Protein AF-A0A2V8P4W1-F1 (afdb_monomer)

Radius of gyration: 21.57 Å; Cα contacts (8 Å, |Δi|>4): 179; chains: 1; bounding box: 52×41×64 Å

Nearest PDB structures (foldseek):
  6v05-assembly1_E  TM=5.739E-01  e=2.600E-01  Escherichia coli K-12
  8qpw-assembly1_E  TM=5.443E-01  e=2.038E-01  Escherichia coli
  6gxs-assembly2_C  TM=5.103E-01  e=1.191E+00  Chromobacterium violaceum ATCC 12472

Solvent-accessible surface area (backbone atoms only — not comparable to full-atom values): 6631 Å² total; per-residue (Å²): 142,73,69,68,68,61,55,62,63,54,57,67,56,58,61,56,61,56,58,61,65,69,68,59,75,75,65,44,74,55,48,45,60,69,73,54,62,70,72,63,57,59,81,40,26,52,65,60,46,26,62,64,32,12,66,62,80,42,73,76,47,84,92,36,46,32,35,32,31,69,29,79,84,63,23,33,40,42,38,34,19,73,75,50,59,43,54,73,46,40,30,41,28,41,72,87,67,53,74,42,74,73,56,84,60,80,80,79,80,74,83,123

Sequence (112 aa):
MKRILLMLTFCLAIECLSTEQALAQQIPPTARTIEAFRRIEPQMSMKQVIDICGVPDEDTGSGIHIYVYKLSDRSLVRIGTPDKKRLIYVVHVLPNGEARSIIKIPERKDKR

Mean predicted aligned error: 10.4 Å

Structure (mmCIF, N/CA/C/O backbone):
data_AF-A0A2V8P4W1-F1
#
_entry.id   AF-A0A2V8P4W1-F1
#
loop_
_atom_site.group_PDB
_atom_site.id
_atom_site.type_symbol
_atom_site.label_atom_id
_atom_site.label_alt_id
_atom_site.label_comp_id
_atom_site.label_asym_id
_atom_site.label_entity_id
_atom_site.label_seq_id
_atom_site.pdbx_PDB_ins_code
_atom_site.Cartn_x
_atom_site.Cartn_y
_atom_site.Cartn_z
_atom_site.occupancy
_atom_site.B_iso_or_equiv
_atom_site.auth_seq_id
_atom_site.auth_comp_id
_atom_site.auth_asym_id
_atom_site.auth_atom_id
_atom_site.pdbx_PDB_model_num
ATOM 1 N N . MET A 1 1 ? -38.536 -15.594 48.610 1.00 52.06 1 MET A N 1
ATOM 2 C CA . MET A 1 1 ? -38.627 -14.721 47.414 1.00 52.06 1 MET A CA 1
ATOM 3 C C . MET A 1 1 ? -37.300 -13.998 47.128 1.00 52.06 1 MET A C 1
ATOM 5 O O . MET A 1 1 ? -37.275 -12.788 46.990 1.00 52.06 1 MET A O 1
ATOM 9 N N . LYS A 1 2 ? -36.171 -14.724 47.072 1.00 49.50 2 LYS A N 1
ATOM 10 C CA . LYS A 1 2 ? -34.817 -14.139 46.902 1.00 49.50 2 LYS A CA 1
ATOM 11 C C . LYS A 1 2 ? -34.011 -14.784 45.762 1.00 49.50 2 LYS A C 1
ATOM 13 O O . LYS A 1 2 ? -32.913 -14.348 45.462 1.00 49.50 2 LYS A O 1
ATOM 18 N N . ARG A 1 3 ? -34.578 -15.819 45.123 1.00 48.78 3 ARG A N 1
ATOM 19 C CA . ARG A 1 3 ? -33.967 -16.572 44.013 1.00 48.78 3 ARG A CA 1
ATOM 20 C C . ARG A 1 3 ? -34.361 -16.035 42.631 1.00 48.78 3 ARG A C 1
ATOM 22 O O . ARG A 1 3 ? -33.592 -16.165 41.695 1.00 48.78 3 ARG A O 1
ATOM 29 N N . ILE A 1 4 ? -35.521 -15.384 42.526 1.00 52.12 4 ILE A N 1
ATOM 30 C CA . ILE A 1 4 ? -36.035 -14.830 41.260 1.00 52.12 4 ILE A CA 1
ATOM 31 C C . ILE A 1 4 ? -35.306 -13.525 40.892 1.00 52.12 4 ILE A C 1
ATOM 33 O O . ILE A 1 4 ? -35.031 -13.282 39.724 1.00 52.12 4 ILE A O 1
ATOM 37 N N . LEU A 1 5 ? -34.894 -12.736 41.892 1.00 45.75 5 LEU A N 1
ATOM 38 C CA . LEU A 1 5 ? -34.191 -11.466 41.677 1.00 45.75 5 LEU A CA 1
ATOM 39 C C . LEU A 1 5 ? -32.752 -11.646 41.151 1.00 45.75 5 LEU A C 1
ATOM 41 O O . LEU A 1 5 ? -32.221 -10.736 40.533 1.00 45.75 5 LEU A O 1
ATOM 45 N N . LEU A 1 6 ? -32.138 -12.819 41.357 1.00 47.53 6 LEU A N 1
ATOM 46 C CA . LEU A 1 6 ? -30.745 -13.090 40.968 1.00 47.53 6 LEU A CA 1
ATOM 47 C C . LEU A 1 6 ? -30.604 -13.594 39.518 1.00 47.53 6 LEU A C 1
ATOM 49 O O . LEU A 1 6 ? -29.533 -13.488 38.932 1.00 47.53 6 LEU A O 1
ATOM 53 N N . MET A 1 7 ? -31.688 -14.119 38.933 1.00 51.44 7 MET A N 1
ATOM 54 C CA . MET A 1 7 ? -31.720 -14.578 37.536 1.00 51.44 7 MET A CA 1
ATOM 55 C C . MET A 1 7 ? -31.982 -13.424 36.557 1.00 51.44 7 MET A C 1
ATOM 57 O O . MET A 1 7 ? -31.388 -13.380 35.485 1.00 51.44 7 MET A O 1
ATOM 61 N N . LEU A 1 8 ? -32.800 -12.439 36.949 1.00 47.50 8 LEU A N 1
ATOM 62 C CA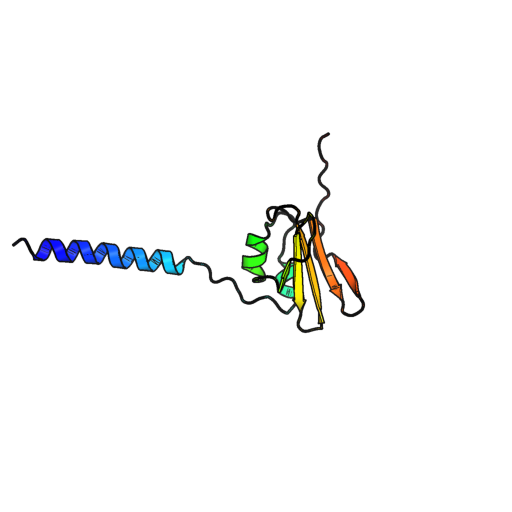 . LEU A 1 8 ? -33.119 -11.263 36.125 1.00 47.50 8 LEU A CA 1
ATOM 63 C C . LEU A 1 8 ? -31.927 -10.313 35.929 1.00 47.50 8 LEU A C 1
ATOM 65 O O . LEU A 1 8 ? -31.808 -9.685 34.881 1.00 47.50 8 LEU A O 1
ATOM 69 N N . THR A 1 9 ? -31.007 -10.243 36.893 1.00 50.75 9 THR A N 1
ATOM 70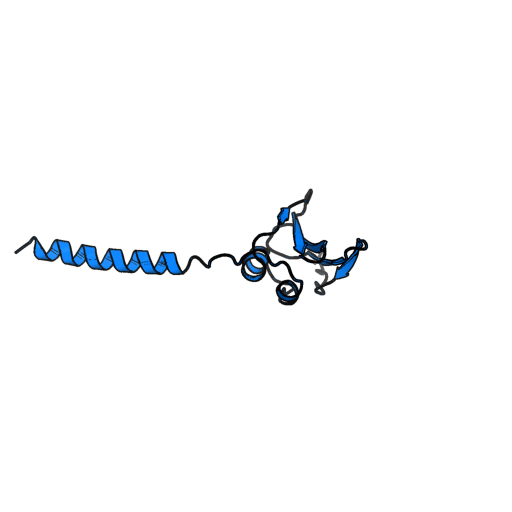 C CA . THR A 1 9 ? -29.776 -9.449 36.761 1.00 50.75 9 THR A CA 1
ATOM 71 C C . THR A 1 9 ? -28.731 -10.103 35.859 1.00 50.75 9 THR A C 1
ATOM 73 O O . THR A 1 9 ? -27.866 -9.408 35.338 1.00 50.75 9 THR A O 1
ATOM 76 N N . PHE A 1 10 ? -28.800 -11.422 35.651 1.00 47.44 10 PHE A N 1
ATOM 77 C CA . PHE A 1 10 ? -27.860 -12.131 34.781 1.00 47.44 10 PHE A CA 1
ATOM 78 C C . PHE A 1 10 ? -28.244 -12.002 33.296 1.00 47.44 10 PHE A C 1
ATOM 80 O O . PHE A 1 10 ? -27.369 -11.942 32.438 1.00 47.44 10 PHE A O 1
ATOM 87 N N . CYS A 1 11 ? -29.540 -11.867 32.988 1.00 46.56 11 CYS A N 1
ATOM 88 C CA . CYS A 1 11 ? -30.029 -11.691 31.615 1.00 46.56 11 CYS A CA 1
ATOM 89 C C . CYS A 1 11 ? -29.587 -10.361 30.976 1.00 46.56 11 CYS A C 1
ATOM 91 O O . CYS A 1 11 ? -29.205 -10.349 29.811 1.00 46.56 11 CYS A O 1
ATOM 93 N N . LEU A 1 12 ? -29.546 -9.265 31.743 1.00 51.31 12 LEU A N 1
ATOM 94 C CA . LEU A 1 12 ? -29.172 -7.936 31.228 1.00 51.31 12 LEU A CA 1
ATOM 95 C C . LEU A 1 12 ? -27.679 -7.792 30.875 1.00 51.31 12 LEU A C 1
ATOM 97 O O . LEU A 1 12 ? -27.316 -6.909 30.103 1.00 51.31 12 LEU A O 1
ATOM 101 N N . ALA A 1 13 ? -26.803 -8.646 31.413 1.00 51.00 13 ALA A N 1
ATOM 102 C CA . ALA A 1 13 ? -25.374 -8.619 31.091 1.00 51.00 13 ALA A CA 1
ATOM 103 C C . ALA A 1 13 ? -25.028 -9.423 29.822 1.00 51.00 13 ALA A C 1
ATOM 105 O O . ALA A 1 13 ? -24.052 -9.109 29.143 1.00 51.00 13 ALA A O 1
ATOM 106 N N . ILE A 1 14 ? -25.828 -10.442 29.482 1.00 52.44 14 ILE A N 1
ATOM 107 C CA . ILE A 1 14 ? -25.568 -11.321 28.328 1.00 52.44 14 ILE A CA 1
ATOM 108 C C . ILE A 1 14 ? -25.878 -10.602 27.004 1.00 52.44 14 ILE A C 1
ATOM 110 O O . ILE A 1 14 ? -25.160 -10.767 26.016 1.00 52.44 14 ILE A O 1
ATOM 114 N N . GLU A 1 15 ? -26.905 -9.753 26.983 1.00 51.50 15 GLU A N 1
ATOM 115 C CA . GLU A 1 15 ? -27.287 -9.004 25.779 1.00 51.50 15 GLU A CA 1
ATOM 116 C C . GLU A 1 15 ? -26.268 -7.905 25.426 1.00 51.50 15 GLU A C 1
ATOM 118 O O . GLU A 1 15 ? -25.999 -7.680 24.248 1.00 51.50 15 GLU A O 1
ATOM 123 N N . CYS A 1 16 ? -25.618 -7.291 26.423 1.00 48.47 16 CYS A N 1
ATOM 124 C CA . CYS A 1 16 ? -24.616 -6.238 26.205 1.00 48.47 16 CYS A CA 1
ATOM 125 C C . CYS A 1 16 ? -23.308 -6.776 25.588 1.00 48.47 16 CYS A C 1
ATOM 127 O O . CYS A 1 16 ? -22.729 -6.154 24.693 1.00 48.47 16 CYS A O 1
ATOM 129 N N . LEU A 1 17 ? -22.879 -7.978 25.996 1.00 49.41 17 LEU A N 1
ATOM 130 C CA .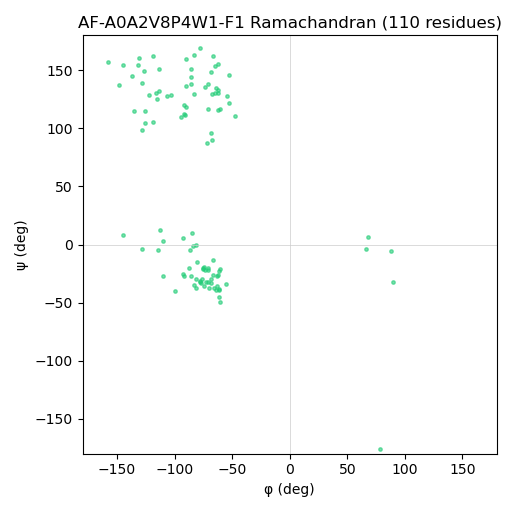 LEU A 1 17 ? -21.647 -8.606 25.496 1.00 49.41 17 LEU A CA 1
ATOM 131 C C . LEU A 1 17 ? -21.740 -8.976 24.002 1.00 49.41 17 LEU A C 1
ATOM 133 O O . LEU A 1 17 ? -20.739 -9.020 23.291 1.00 49.41 17 LEU A O 1
ATOM 137 N N . SER A 1 18 ? -22.960 -9.204 23.514 1.00 53.94 18 SER A N 1
ATOM 138 C CA . SER A 1 18 ? -23.221 -9.626 22.135 1.00 53.94 18 SER A CA 1
ATOM 139 C C . SER A 1 18 ? -23.121 -8.463 21.136 1.00 53.94 18 SER A C 1
ATOM 141 O O . SER A 1 18 ? -22.715 -8.659 19.990 1.00 53.94 18 SER A O 1
ATOM 143 N N . THR A 1 19 ? -23.451 -7.239 21.564 1.00 47.81 19 THR A N 1
ATOM 144 C CA . THR A 1 19 ? -23.409 -6.038 20.712 1.00 47.81 19 THR A CA 1
ATOM 145 C C . THR A 1 19 ? -22.004 -5.478 20.503 1.00 47.81 19 THR A C 1
ATOM 147 O O . THR A 1 19 ? -21.714 -4.983 19.414 1.00 47.81 19 THR A O 1
ATOM 150 N N . GLU A 1 20 ? -21.099 -5.596 21.480 1.00 53.16 20 GLU A N 1
ATOM 151 C CA . GLU A 1 20 ? -19.703 -5.157 21.307 1.00 53.16 20 GLU A CA 1
ATOM 152 C C . GLU A 1 20 ? -18.946 -6.039 20.304 1.00 53.16 20 GLU A C 1
ATOM 154 O O . GLU A 1 20 ? -18.121 -5.553 19.529 1.00 53.16 20 GLU A O 1
ATOM 159 N N . GLN A 1 21 ? -19.279 -7.329 20.248 1.00 46.84 21 GLN A N 1
ATOM 160 C CA . GLN A 1 21 ? -18.612 -8.287 19.368 1.00 46.84 21 GLN A CA 1
ATOM 161 C C . GLN A 1 21 ? -19.027 -8.136 17.890 1.00 46.84 21 GLN A C 1
ATOM 163 O O . GLN A 1 21 ? -18.268 -8.513 16.997 1.00 46.84 21 GLN A O 1
ATOM 168 N N . ALA A 1 22 ? -20.180 -7.512 17.615 1.00 47.44 22 ALA A N 1
ATOM 169 C CA . ALA A 1 22 ? -20.640 -7.173 16.264 1.00 47.44 22 ALA A CA 1
ATOM 170 C C . ALA A 1 22 ? -19.999 -5.888 15.693 1.00 47.44 22 ALA A C 1
ATOM 172 O O . ALA A 1 22 ? -20.049 -5.666 14.484 1.00 47.44 22 ALA A O 1
ATOM 173 N N . LEU A 1 23 ? -19.363 -5.061 16.536 1.00 51.03 23 LEU A N 1
ATOM 174 C CA . LEU A 1 23 ? -18.617 -3.862 16.122 1.00 51.03 23 LEU A CA 1
ATOM 175 C C . LEU A 1 23 ? -17.119 -4.141 15.902 1.00 51.03 23 LEU A C 1
ATOM 177 O O . LEU A 1 23 ? -16.342 -3.233 15.614 1.00 51.03 23 LEU A O 1
ATOM 181 N N . ALA A 1 24 ? -16.679 -5.397 15.985 1.00 54.81 24 ALA A N 1
ATOM 182 C CA . ALA A 1 24 ? -15.412 -5.782 15.384 1.00 54.81 24 ALA A CA 1
ATOM 183 C C . ALA A 1 24 ? -15.611 -5.781 13.861 1.00 54.81 24 ALA A C 1
ATOM 185 O O . ALA A 1 24 ? -15.993 -6.795 13.280 1.00 54.81 24 ALA A O 1
ATOM 186 N N . GLN A 1 25 ? -15.422 -4.618 13.221 1.00 59.81 25 GLN A N 1
ATOM 187 C CA . GLN A 1 25 ? -15.421 -4.493 11.763 1.00 59.81 25 GLN A CA 1
ATOM 188 C C . GLN A 1 25 ? -14.528 -5.594 11.191 1.00 59.81 25 GLN A C 1
ATOM 190 O O . GLN A 1 25 ? -13.313 -5.589 11.395 1.00 59.81 25 GLN A O 1
ATOM 195 N N . GLN A 1 26 ? -15.140 -6.571 10.523 1.00 83.88 26 GLN A N 1
ATOM 196 C CA . GLN A 1 26 ? -14.389 -7.614 9.846 1.00 83.88 26 GLN A CA 1
ATOM 197 C C . GLN A 1 26 ? -13.556 -6.922 8.773 1.00 83.88 26 GLN A C 1
ATOM 199 O O . GLN A 1 26 ? -14.103 -6.292 7.867 1.00 83.88 26 GLN A O 1
ATOM 204 N N . ILE A 1 27 ? -12.231 -6.991 8.916 1.00 88.25 27 ILE A N 1
ATOM 205 C CA . ILE A 1 27 ? -11.307 -6.477 7.909 1.00 88.25 27 ILE A CA 1
ATOM 206 C C . ILE A 1 27 ? -11.682 -7.148 6.582 1.00 88.25 27 ILE A C 1
ATOM 208 O O . ILE A 1 27 ? -11.799 -8.379 6.551 1.00 88.25 27 ILE A O 1
ATOM 212 N N . PRO A 1 28 ? -11.905 -6.384 5.497 1.00 93.94 28 PRO A N 1
ATO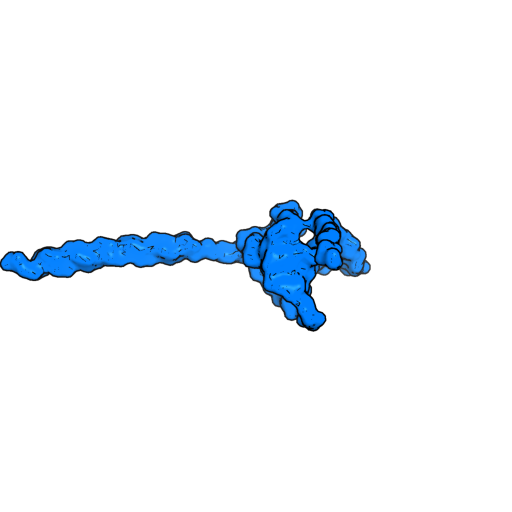M 213 C CA . PRO A 1 28 ? -12.268 -6.990 4.228 1.00 93.94 28 PRO A CA 1
ATOM 214 C C . PRO A 1 28 ? -11.138 -7.906 3.732 1.00 93.94 28 PRO A C 1
ATOM 216 O O . PRO A 1 28 ? -9.968 -7.698 4.073 1.00 93.94 28 PRO A O 1
ATOM 219 N N . PRO A 1 29 ? -11.448 -8.905 2.888 1.00 96.56 29 PRO A N 1
ATOM 220 C CA . PRO A 1 29 ? -10.416 -9.654 2.187 1.00 96.56 29 PRO A CA 1
ATOM 221 C C . PRO A 1 29 ? -9.470 -8.709 1.438 1.00 96.56 29 PRO A C 1
ATOM 223 O O . PRO A 1 29 ? -9.900 -7.679 0.915 1.00 96.56 29 PRO A O 1
ATOM 226 N N . THR A 1 30 ? -8.191 -9.079 1.356 1.00 98.25 30 THR A N 1
ATOM 227 C CA . THR A 1 30 ? -7.183 -8.315 0.613 1.00 98.25 30 THR A CA 1
ATOM 228 C C . THR A 1 30 ? -7.652 -8.050 -0.815 1.00 98.25 30 THR A C 1
ATOM 230 O O . THR A 1 30 ? -7.923 -8.984 -1.575 1.00 98.25 30 THR A O 1
ATOM 233 N N . ALA A 1 31 ? -7.733 -6.775 -1.185 1.00 98.25 31 ALA A N 1
ATOM 234 C CA . ALA A 1 31 ? -8.166 -6.336 -2.498 1.00 98.25 31 ALA A CA 1
ATOM 235 C C . ALA A 1 31 ? -7.210 -6.853 -3.580 1.00 98.25 31 ALA A C 1
ATOM 237 O O . ALA A 1 31 ? -5.993 -6.694 -3.491 1.00 98.25 31 ALA A O 1
ATOM 238 N N . ARG A 1 32 ? -7.780 -7.460 -4.625 1.00 98.44 32 ARG A N 1
ATOM 239 C CA . ARG A 1 32 ? -7.030 -8.031 -5.757 1.00 98.44 32 ARG A CA 1
ATOM 240 C C . ARG A 1 32 ? -7.196 -7.252 -7.059 1.00 98.44 32 ARG A C 1
ATOM 242 O O . ARG A 1 32 ? -6.634 -7.638 -8.078 1.00 98.44 32 ARG A O 1
ATOM 249 N N . THR A 1 33 ? -7.922 -6.139 -7.014 1.00 97.88 33 THR A N 1
ATOM 250 C CA . THR A 1 33 ? -8.136 -5.226 -8.139 1.00 97.88 33 THR A CA 1
ATOM 251 C C . THR A 1 33 ? -7.854 -3.782 -7.713 1.00 97.88 33 THR A C 1
ATOM 253 O O . THR A 1 33 ? -7.823 -3.467 -6.520 1.00 97.88 33 THR A O 1
ATOM 256 N N . ILE A 1 34 ? -7.605 -2.892 -8.676 1.00 97.44 34 ILE A N 1
ATOM 257 C CA . ILE A 1 34 ? -7.115 -1.532 -8.399 1.00 97.44 34 ILE A CA 1
ATOM 258 C C . ILE A 1 34 ? -8.196 -0.595 -7.827 1.00 97.44 34 ILE A C 1
ATOM 260 O O . ILE A 1 34 ? -7.887 0.423 -7.210 1.00 97.44 34 ILE A O 1
ATOM 264 N N . GLU A 1 35 ? -9.474 -0.925 -8.010 1.00 97.62 35 GLU A N 1
ATOM 265 C CA . GLU A 1 35 ? -10.621 -0.060 -7.711 1.00 97.62 35 GLU A CA 1
ATOM 266 C C . GLU A 1 35 ? -10.706 0.306 -6.226 1.00 97.62 35 GLU A C 1
ATOM 268 O O . GLU A 1 35 ? -11.001 1.454 -5.896 1.00 97.62 35 GLU A O 1
ATOM 273 N N . ALA A 1 36 ? -10.390 -0.633 -5.327 1.00 97.19 36 ALA A N 1
ATOM 274 C CA . ALA A 1 36 ? -10.399 -0.378 -3.889 1.00 97.19 36 ALA A CA 1
ATOM 275 C C . ALA A 1 36 ? -9.399 0.721 -3.496 1.00 97.19 36 ALA A C 1
ATOM 277 O O .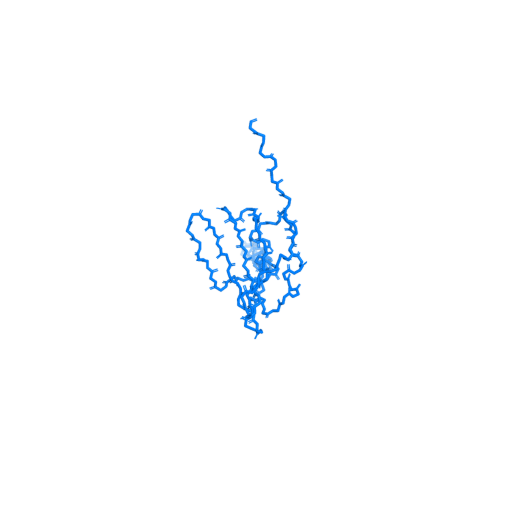 ALA A 1 36 ? -9.731 1.588 -2.685 1.00 97.19 36 ALA A O 1
ATOM 278 N N . PHE A 1 37 ? -8.221 0.721 -4.124 1.00 98.06 37 PHE A N 1
ATOM 279 C CA . PHE A 1 37 ? -7.118 1.637 -3.831 1.00 98.06 37 PHE A CA 1
ATOM 280 C C . PHE A 1 37 ? -7.369 3.057 -4.340 1.00 98.06 37 PHE A C 1
ATOM 282 O O . PHE A 1 37 ? -6.816 4.009 -3.796 1.00 98.06 37 PHE A O 1
ATOM 289 N N . ARG A 1 38 ? -8.250 3.234 -5.334 1.00 96.75 38 ARG A N 1
ATOM 290 C CA . ARG A 1 38 ? -8.666 4.567 -5.810 1.00 96.75 38 ARG A CA 1
ATOM 291 C C . ARG A 1 38 ? -9.477 5.355 -4.776 1.00 96.75 38 ARG A C 1
ATOM 293 O O . ARG A 1 38 ? -9.669 6.550 -4.956 1.00 96.75 38 ARG A O 1
ATOM 300 N N . ARG A 1 39 ? -9.945 4.696 -3.710 1.00 96.81 39 ARG A N 1
ATOM 301 C CA . ARG A 1 39 ? -10.656 5.320 -2.581 1.00 96.81 39 ARG A CA 1
ATOM 302 C C . ARG A 1 39 ? -9.716 5.842 -1.491 1.00 96.81 39 ARG A C 1
ATOM 304 O O . ARG A 1 39 ? -10.191 6.409 -0.515 1.00 96.81 39 ARG A O 1
ATOM 311 N N . ILE A 1 40 ? -8.409 5.605 -1.614 1.00 97.62 40 ILE A N 1
ATOM 312 C CA . ILE A 1 40 ? -7.433 6.083 -0.636 1.00 97.62 40 ILE A CA 1
ATOM 313 C C . ILE A 1 40 ? -7.306 7.601 -0.762 1.00 97.62 40 ILE A C 1
ATOM 315 O O . ILE A 1 40 ? -7.218 8.135 -1.864 1.00 97.62 40 ILE A O 1
ATOM 319 N N . GLU A 1 41 ? -7.239 8.288 0.374 1.00 95.88 41 GLU A N 1
ATOM 320 C CA . GLU A 1 41 ? -6.995 9.727 0.446 1.00 95.88 41 GLU A CA 1
ATOM 321 C C . GLU A 1 41 ? -5.633 10.021 1.104 1.00 95.88 41 GLU A C 1
ATOM 323 O O . GLU A 1 41 ? -5.180 9.244 1.951 1.00 95.88 41 GLU A O 1
ATOM 328 N N . PRO A 1 42 ? -4.966 11.143 0.767 1.00 93.81 42 PRO A N 1
ATOM 329 C CA . PRO A 1 42 ? -3.613 11.446 1.252 1.00 93.81 42 PRO A CA 1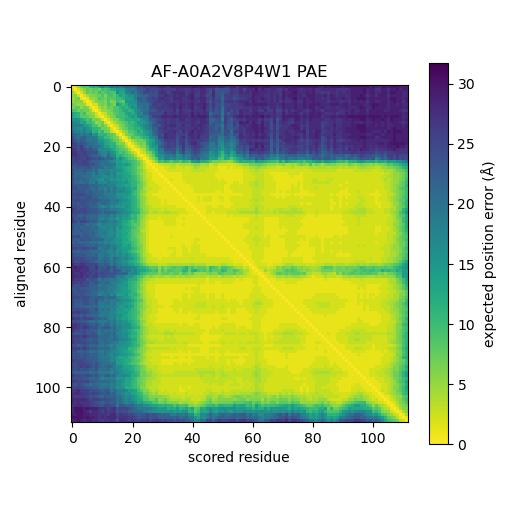
ATOM 330 C C . PRO A 1 42 ? -3.441 11.450 2.778 1.00 93.81 42 PRO A C 1
ATOM 332 O O . PRO A 1 42 ? -2.384 11.077 3.281 1.00 93.81 42 PRO A O 1
ATOM 335 N N . GLN A 1 43 ? -4.467 11.878 3.513 1.00 93.44 43 GLN A N 1
ATOM 336 C CA . GLN A 1 43 ? -4.462 12.005 4.972 1.00 93.44 43 GLN A CA 1
ATOM 337 C C . GLN A 1 43 ? -4.776 10.702 5.721 1.00 93.44 43 GLN A C 1
ATOM 339 O O . GLN A 1 43 ? -4.801 10.708 6.952 1.00 93.44 43 GLN A O 1
ATOM 344 N N . MET A 1 44 ? -5.045 9.602 5.013 1.00 96.69 44 MET A N 1
ATOM 345 C CA . MET A 1 44 ? -5.374 8.333 5.658 1.00 96.69 44 MET A CA 1
ATOM 346 C C . MET A 1 44 ? -4.175 7.737 6.407 1.00 96.69 44 MET A C 1
ATOM 348 O O . MET A 1 44 ? -3.017 7.856 6.010 1.00 96.69 44 MET A O 1
ATOM 352 N N . SER A 1 45 ? -4.475 7.033 7.490 1.00 97.25 45 SER A N 1
ATOM 353 C CA . SER A 1 45 ? -3.552 6.105 8.142 1.00 97.25 45 SER A CA 1
ATOM 354 C C . SER A 1 45 ? -3.575 4.743 7.450 1.00 97.25 45 SER A C 1
ATOM 356 O O . SER A 1 45 ? -4.540 4.390 6.770 1.00 97.25 45 SER A O 1
ATOM 358 N N . MET A 1 46 ? -2.561 3.909 7.690 1.00 97.69 46 MET A N 1
ATOM 359 C CA . MET A 1 46 ? -2.583 2.535 7.180 1.00 97.69 46 MET A CA 1
ATOM 360 C C . MET A 1 46 ? -3.719 1.698 7.762 1.00 97.69 46 MET A C 1
ATOM 362 O O . MET A 1 46 ? -4.191 0.792 7.084 1.00 97.69 46 MET A O 1
ATOM 366 N N . LYS A 1 47 ? -4.202 2.008 8.974 1.00 97.25 47 LYS A N 1
ATOM 367 C CA . LYS A 1 47 ? -5.392 1.343 9.517 1.00 97.25 47 LYS A CA 1
ATOM 368 C C . LYS A 1 47 ? -6.604 1.596 8.614 1.00 97.25 47 LYS A C 1
ATOM 370 O O . LYS A 1 47 ? -7.256 0.648 8.204 1.00 97.25 47 LYS A O 1
ATOM 375 N N . GLN A 1 48 ? -6.850 2.854 8.251 1.00 97.81 48 GLN A N 1
ATOM 376 C CA . GLN A 1 48 ? -7.960 3.215 7.360 1.00 97.81 48 GLN A CA 1
ATOM 377 C C . GLN A 1 48 ? -7.796 2.600 5.967 1.00 97.81 48 GLN A C 1
ATOM 379 O O . GLN A 1 48 ? -8.775 2.171 5.368 1.00 97.81 48 GLN A O 1
ATOM 384 N N . VAL A 1 49 ? -6.562 2.500 5.466 1.00 98.06 49 VAL A N 1
ATOM 385 C CA . VAL A 1 49 ? -6.289 1.785 4.212 1.00 98.06 49 VAL A CA 1
ATOM 386 C C . VAL A 1 49 ? -6.669 0.306 4.327 1.00 98.06 49 VAL A C 1
ATOM 388 O O . VAL A 1 49 ? -7.328 -0.210 3.427 1.00 98.06 49 VAL A O 1
ATOM 391 N N . ILE A 1 50 ? -6.310 -0.366 5.426 1.00 98.12 50 ILE A N 1
ATOM 392 C CA . ILE A 1 50 ? -6.655 -1.777 5.677 1.00 98.12 50 ILE A CA 1
ATOM 393 C C . ILE A 1 50 ? -8.171 -1.963 5.811 1.00 98.12 50 ILE A C 1
ATOM 395 O O . ILE A 1 50 ? -8.716 -2.917 5.262 1.00 98.12 50 ILE A O 1
ATOM 399 N N . ASP A 1 51 ? -8.870 -1.026 6.454 1.00 96.88 51 ASP A N 1
ATOM 400 C CA . ASP A 1 51 ? -10.333 -1.062 6.568 1.00 96.88 51 ASP A CA 1
ATOM 401 C C . ASP A 1 51 ? -11.025 -0.999 5.180 1.00 96.88 51 ASP A C 1
ATOM 403 O O . ASP A 1 51 ? -12.159 -1.448 5.028 1.00 96.88 51 ASP A O 1
ATOM 407 N N . ILE A 1 52 ? -10.343 -0.476 4.148 1.00 96.94 52 ILE A N 1
ATOM 408 C CA . ILE A 1 52 ? -10.855 -0.330 2.771 1.00 96.94 52 ILE A CA 1
ATOM 409 C C . ILE A 1 52 ? -10.359 -1.445 1.836 1.00 96.94 52 ILE A C 1
ATOM 411 O O . ILE A 1 52 ? -11.100 -1.889 0.953 1.00 96.94 52 ILE A O 1
ATOM 415 N N . CYS A 1 53 ? -9.090 -1.836 1.968 1.00 98.12 53 CYS A N 1
ATOM 416 C CA . CYS A 1 53 ? -8.362 -2.669 1.005 1.00 98.12 53 CYS A CA 1
ATOM 417 C C . CYS A 1 53 ? -7.967 -4.043 1.561 1.00 98.12 53 CYS A C 1
ATOM 419 O O . CYS A 1 53 ? -7.419 -4.857 0.821 1.00 98.12 53 CYS A O 1
ATOM 421 N N . GLY A 1 54 ? -8.218 -4.306 2.841 1.00 97.94 54 GLY A N 1
ATOM 422 C CA . GLY A 1 54 ? -7.792 -5.518 3.529 1.00 97.94 54 GLY A CA 1
ATOM 423 C C . GLY A 1 54 ? -6.319 -5.491 3.934 1.00 97.94 54 GLY A C 1
ATOM 424 O O . GLY A 1 54 ? -5.623 -4.488 3.784 1.00 97.94 54 GLY A O 1
ATOM 425 N N . VAL A 1 55 ? -5.840 -6.604 4.490 1.00 97.88 55 VAL A N 1
ATOM 426 C CA . VAL A 1 55 ? -4.455 -6.732 4.977 1.00 97.88 55 VAL A CA 1
ATOM 427 C C . VAL A 1 55 ? -3.484 -6.851 3.789 1.00 97.88 55 VAL A C 1
ATOM 429 O O . VAL A 1 55 ? -3.774 -7.615 2.867 1.00 97.88 55 VAL A O 1
ATOM 432 N N . PRO A 1 56 ? -2.342 -6.137 3.780 1.00 98.38 56 PRO A N 1
ATOM 433 C CA . PRO A 1 56 ? -1.325 -6.274 2.734 1.00 98.38 56 PRO A CA 1
ATOM 434 C C . PRO A 1 56 ? -0.688 -7.667 2.737 1.00 98.38 56 PRO A C 1
ATOM 436 O O . PRO A 1 56 ? -0.606 -8.318 3.777 1.00 98.38 56 PRO A O 1
ATOM 439 N N . ASP A 1 57 ? -0.189 -8.102 1.581 1.00 98.62 57 ASP A N 1
ATOM 440 C CA . ASP A 1 57 ? 0.502 -9.390 1.460 1.00 98.62 57 ASP A CA 1
ATOM 441 C C . ASP A 1 57 ? 1.895 -9.349 2.102 1.00 98.62 57 ASP A C 1
ATOM 443 O O . ASP A 1 57 ? 2.371 -10.363 2.609 1.00 98.62 57 ASP A O 1
ATOM 447 N N . GLU A 1 58 ? 2.562 -8.189 2.067 1.00 98.12 58 GLU A N 1
ATOM 448 C CA . GLU A 1 58 ? 3.922 -8.017 2.590 1.00 98.12 58 GLU A CA 1
ATOM 449 C C . GLU A 1 58 ? 4.128 -6.624 3.214 1.00 98.12 58 GLU A C 1
ATOM 451 O O . GLU A 1 58 ? 3.480 -5.647 2.827 1.00 98.12 58 GLU A O 1
ATOM 456 N N . ASP A 1 59 ? 5.079 -6.536 4.149 1.00 97.38 59 ASP A N 1
ATOM 457 C CA . ASP A 1 59 ? 5.692 -5.295 4.642 1.00 97.38 59 ASP A CA 1
ATOM 458 C C . ASP A 1 59 ? 7.212 -5.435 4.494 1.00 97.38 59 ASP A C 1
ATOM 460 O O . ASP A 1 59 ? 7.844 -6.201 5.222 1.00 97.38 59 ASP A O 1
ATOM 464 N N . THR A 1 60 ? 7.792 -4.770 3.494 1.00 94.56 60 THR A N 1
ATOM 465 C CA . THR A 1 60 ? 9.169 -5.046 3.033 1.00 94.56 60 THR A CA 1
ATOM 466 C C . THR A 1 60 ? 10.150 -3.908 3.311 1.00 94.56 60 THR A C 1
ATOM 468 O O . THR A 1 60 ? 11.221 -3.846 2.707 1.00 94.56 60 THR A O 1
ATOM 471 N N . GLY A 1 61 ? 9.771 -2.937 4.136 1.00 87.44 61 GLY A N 1
ATOM 472 C CA . GLY A 1 6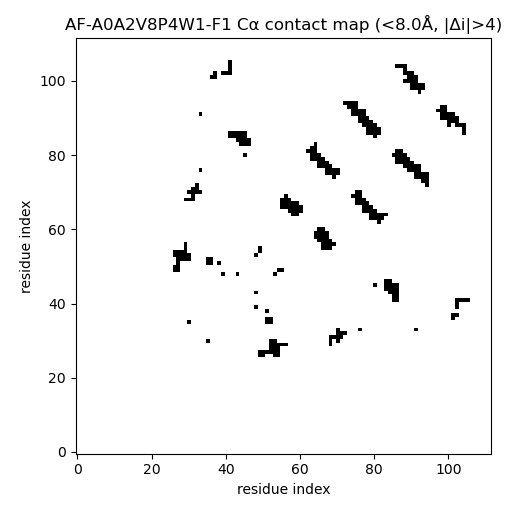1 ? 10.556 -1.722 4.314 1.00 87.44 61 GLY A CA 1
ATOM 473 C C . GLY A 1 61 ? 11.675 -1.835 5.362 1.00 87.44 61 GLY A C 1
ATOM 474 O O . GLY A 1 61 ? 11.577 -2.588 6.327 1.00 87.44 61 GLY A O 1
ATOM 475 N N . SER A 1 62 ? 12.752 -1.064 5.171 1.00 81.12 62 SER A N 1
ATOM 476 C CA . SER A 1 62 ? 13.857 -0.905 6.129 1.00 81.12 62 SER A CA 1
ATOM 477 C C . SER A 1 62 ? 13.941 0.567 6.539 1.00 81.12 62 SER A C 1
ATOM 479 O O . SER A 1 62 ? 14.314 1.423 5.738 1.00 81.12 62 SER A O 1
ATOM 481 N N . GLY A 1 63 ? 13.496 0.884 7.757 1.00 88.69 63 GLY A N 1
ATOM 482 C CA . GLY A 1 63 ? 13.412 2.251 8.296 1.00 88.69 63 GLY A CA 1
ATOM 483 C C . GLY A 1 63 ? 12.086 2.979 8.027 1.00 88.69 63 GLY A C 1
ATOM 484 O O . GLY A 1 63 ? 11.627 3.730 8.882 1.00 88.69 63 GLY A O 1
ATOM 485 N N . ILE A 1 64 ? 11.432 2.712 6.895 1.00 92.25 64 ILE A N 1
ATOM 486 C CA . ILE A 1 64 ? 10.013 3.030 6.650 1.00 92.25 64 ILE A CA 1
ATOM 487 C C . ILE A 1 64 ? 9.255 1.731 6.388 1.00 92.25 64 ILE A C 1
ATOM 489 O O . ILE A 1 64 ? 9.883 0.741 6.032 1.00 92.25 64 ILE A O 1
ATOM 493 N N . HIS A 1 65 ? 7.930 1.728 6.500 1.00 97.31 65 HIS A N 1
ATOM 494 C CA . HIS A 1 65 ? 7.099 0.608 6.059 1.00 97.31 65 HIS A CA 1
ATOM 495 C C . HIS A 1 65 ? 6.766 0.739 4.572 1.00 97.31 65 HIS A C 1
ATOM 497 O O . HIS A 1 65 ? 6.435 1.829 4.088 1.00 97.31 65 HIS A O 1
ATOM 503 N N . ILE A 1 66 ? 6.828 -0.387 3.861 1.00 98.00 66 ILE A N 1
ATOM 504 C CA . ILE A 1 66 ? 6.423 -0.491 2.456 1.00 98.00 66 ILE A CA 1
ATOM 505 C C . ILE A 1 66 ? 5.462 -1.665 2.358 1.00 98.00 66 ILE A C 1
ATOM 507 O O . ILE A 1 66 ? 5.880 -2.818 2.284 1.00 98.00 66 ILE A O 1
ATOM 511 N N . TYR A 1 67 ? 4.173 -1.349 2.359 1.00 98.50 67 TYR A N 1
ATOM 512 C CA . TYR A 1 67 ? 3.116 -2.341 2.254 1.00 98.50 67 TYR A CA 1
ATOM 513 C C . TYR A 1 67 ? 2.868 -2.702 0.797 1.00 98.50 67 TYR A C 1
ATOM 515 O O . TYR A 1 67 ? 2.687 -1.812 -0.039 1.00 98.50 67 TYR A O 1
ATOM 523 N N . VAL A 1 68 ? 2.845 -3.999 0.502 1.00 98.62 68 VAL A N 1
ATOM 524 C CA . VAL A 1 68 ? 2.675 -4.528 -0.853 1.00 98.62 68 VAL A CA 1
ATOM 525 C C . VAL A 1 68 ? 1.374 -5.312 -0.944 1.00 98.62 68 VAL A C 1
ATOM 527 O O . VAL A 1 68 ? 1.114 -6.202 -0.137 1.00 98.62 68 VAL A O 1
ATOM 530 N N . TYR A 1 69 ? 0.583 -4.999 -1.965 1.00 98.75 69 TYR A N 1
ATOM 531 C CA . TYR A 1 69 ? -0.600 -5.751 -2.367 1.00 98.75 69 TYR A CA 1
ATOM 532 C C . TYR A 1 69 ? -0.360 -6.336 -3.755 1.00 98.75 69 TYR A C 1
ATOM 534 O O . TYR A 1 69 ? -0.041 -5.600 -4.691 1.00 98.75 69 TYR A O 1
ATOM 542 N N . LYS A 1 70 ? -0.519 -7.649 -3.898 1.00 98.69 70 LYS A N 1
ATOM 543 C CA . LYS A 1 70 ? -0.441 -8.375 -5.168 1.00 98.69 70 LYS A CA 1
ATOM 544 C C . LYS A 1 70 ? -1.831 -8.431 -5.797 1.00 98.69 70 LYS A C 1
ATOM 546 O O . LYS A 1 70 ? -2.759 -8.986 -5.201 1.00 98.69 70 LYS A O 1
ATOM 551 N N . LEU A 1 71 ? -1.982 -7.852 -6.986 1.00 98.62 71 LEU A N 1
ATOM 552 C CA . LEU A 1 71 ? -3.247 -7.847 -7.719 1.00 98.62 71 LEU A CA 1
ATOM 553 C C . LEU A 1 71 ? -3.361 -9.076 -8.638 1.00 98.62 71 LEU A C 1
ATOM 555 O O . LEU A 1 71 ? -2.363 -9.708 -8.992 1.00 98.62 71 LEU A O 1
ATOM 559 N N . SER A 1 72 ? -4.587 -9.420 -9.039 1.00 98.38 72 SER A N 1
ATOM 560 C CA . SER A 1 72 ? -4.879 -10.590 -9.884 1.00 98.38 72 SER A CA 1
ATOM 561 C C . SER A 1 72 ? -4.237 -10.521 -11.273 1.00 98.38 72 SER A C 1
ATOM 563 O O . SER A 1 72 ? -3.955 -11.557 -11.869 1.00 98.38 72 SER A O 1
ATOM 565 N N . ASP A 1 73 ? -3.978 -9.319 -11.790 1.00 97.81 73 ASP A N 1
ATOM 566 C CA . ASP A 1 73 ? -3.346 -9.079 -13.095 1.00 97.81 73 ASP A CA 1
ATOM 567 C C . ASP A 1 73 ? -1.803 -9.121 -13.046 1.00 97.81 73 ASP A C 1
ATOM 569 O O . ASP A 1 73 ? -1.137 -8.791 -14.030 1.00 97.81 73 ASP A O 1
ATOM 573 N N . ARG A 1 74 ? -1.229 -9.560 -11.914 1.00 98.12 74 ARG A N 1
ATOM 574 C CA . ARG A 1 74 ? 0.214 -9.574 -11.598 1.00 98.12 74 ARG A CA 1
ATOM 575 C C . ARG A 1 74 ? 0.842 -8.191 -11.409 1.00 98.12 74 ARG A C 1
ATOM 577 O O . ARG A 1 74 ? 2.057 -8.103 -11.244 1.00 98.12 74 ARG A O 1
ATOM 584 N N . SER A 1 75 ? 0.048 -7.124 -11.416 1.00 98.56 75 SER A N 1
ATOM 585 C CA . SER A 1 75 ? 0.502 -5.810 -10.967 1.00 98.56 75 SER A CA 1
ATOM 586 C C . SER A 1 75 ? 0.523 -5.738 -9.433 1.00 98.56 75 SER A C 1
ATOM 588 O O . SER A 1 75 ? 0.022 -6.631 -8.741 1.00 98.56 75 SER A O 1
ATOM 590 N N . LEU A 1 76 ? 1.128 -4.684 -8.884 1.00 98.56 76 LEU A N 1
ATOM 591 C CA . LEU A 1 76 ? 1.246 -4.470 -7.442 1.00 98.56 76 LEU A CA 1
ATOM 592 C C . LEU A 1 76 ? 0.726 -3.090 -7.050 1.00 98.56 76 LEU A C 1
ATOM 594 O O . LEU A 1 76 ? 0.921 -2.124 -7.784 1.00 98.56 76 LEU A O 1
ATOM 598 N N . VAL A 1 77 ? 0.191 -2.957 -5.840 1.00 98.69 77 VAL A N 1
ATOM 599 C CA . VAL A 1 77 ? 0.090 -1.652 -5.174 1.00 98.69 77 VAL A CA 1
ATOM 600 C C . VAL A 1 77 ? 1.122 -1.587 -4.062 1.00 98.69 77 VAL A C 1
ATOM 602 O O . VAL A 1 77 ? 1.191 -2.484 -3.223 1.00 98.69 77 VAL A O 1
ATOM 605 N N . ARG A 1 78 ? 1.932 -0.525 -4.058 1.00 98.31 78 ARG A N 1
ATOM 606 C CA . ARG A 1 78 ? 2.891 -0.239 -2.986 1.00 98.31 78 ARG A CA 1
ATOM 607 C C . ARG A 1 78 ? 2.484 1.020 -2.243 1.00 98.31 78 ARG A C 1
ATOM 609 O O . ARG A 1 78 ? 2.215 2.050 -2.865 1.00 98.31 78 ARG A O 1
ATOM 616 N N . ILE A 1 79 ? 2.480 0.933 -0.918 1.00 98.25 79 ILE A N 1
ATOM 617 C CA . ILE A 1 79 ? 2.104 2.031 -0.032 1.00 98.25 79 ILE A CA 1
ATOM 618 C C . ILE A 1 79 ? 3.232 2.275 0.957 1.00 98.25 79 ILE A C 1
ATOM 620 O O . ILE A 1 79 ? 3.541 1.422 1.789 1.00 98.25 79 ILE A O 1
ATOM 624 N N . GLY A 1 80 ? 3.847 3.448 0.851 1.00 97.12 80 GLY A N 1
ATOM 625 C CA . GLY A 1 80 ? 4.901 3.873 1.759 1.00 97.12 80 GLY A CA 1
ATOM 626 C C . GLY A 1 80 ? 4.327 4.627 2.950 1.00 97.12 80 GLY A C 1
ATOM 627 O O . GLY A 1 80 ? 3.504 5.532 2.781 1.00 97.12 80 GLY A O 1
ATOM 628 N N . THR A 1 81 ? 4.816 4.324 4.149 1.00 96.62 81 THR A N 1
ATOM 629 C CA . THR A 1 81 ? 4.531 5.103 5.359 1.00 96.62 81 THR A CA 1
ATOM 630 C C . THR A 1 81 ? 5.714 5.057 6.327 1.00 96.62 81 THR A C 1
ATOM 632 O O . THR A 1 81 ? 6.290 3.992 6.529 1.00 96.62 81 THR A O 1
ATOM 635 N N . PRO A 1 82 ? 6.101 6.176 6.960 1.00 95.06 82 PRO A N 1
ATOM 636 C CA . PRO A 1 82 ? 7.175 6.160 7.948 1.00 95.06 82 PRO A CA 1
ATOM 637 C C . PRO A 1 82 ? 6.732 5.569 9.295 1.00 95.06 82 PRO A C 1
ATOM 639 O O . PRO A 1 82 ? 7.551 5.019 10.015 1.00 95.06 82 PRO A O 1
ATOM 642 N N . ASP A 1 83 ? 5.451 5.700 9.653 1.00 94.38 83 ASP A N 1
ATOM 643 C CA . ASP A 1 83 ? 4.959 5.484 11.024 1.00 94.38 83 ASP A CA 1
ATOM 644 C C . ASP A 1 83 ? 3.556 4.851 11.090 1.00 94.38 83 ASP A C 1
ATOM 646 O O . ASP A 1 83 ? 2.959 4.772 12.165 1.00 94.38 83 ASP A O 1
ATOM 650 N N . LYS A 1 84 ? 3.007 4.420 9.945 1.00 96.00 84 LYS A N 1
ATOM 651 C CA . LYS A 1 84 ? 1.640 3.890 9.765 1.00 96.00 84 LYS A CA 1
ATOM 652 C C . LYS A 1 84 ? 0.518 4.906 9.994 1.00 96.00 84 LYS A C 1
ATOM 654 O O . LYS A 1 84 ? -0.646 4.581 9.756 1.00 96.00 84 LYS A O 1
ATOM 659 N N . LYS A 1 85 ? 0.833 6.135 10.411 1.00 95.81 85 LYS A N 1
ATOM 660 C CA . LYS A 1 85 ? -0.141 7.205 10.674 1.00 95.81 85 LYS A CA 1
ATOM 661 C C . LYS A 1 85 ? -0.380 8.082 9.454 1.00 95.81 85 LYS A C 1
ATOM 663 O O . LYS A 1 85 ? -1.462 8.640 9.332 1.00 95.81 85 LYS A O 1
ATOM 668 N N . ARG A 1 86 ? 0.607 8.194 8.564 1.00 93.50 86 ARG A N 1
ATOM 669 C CA . ARG A 1 86 ? 0.530 9.008 7.340 1.00 93.50 86 ARG A CA 1
ATOM 670 C C . ARG A 1 86 ? 1.115 8.291 6.134 1.00 93.50 86 ARG A C 1
ATOM 672 O O . ARG A 1 86 ? 2.122 7.597 6.262 1.00 93.50 86 ARG A O 1
ATOM 679 N N . LEU A 1 87 ? 0.530 8.498 4.962 1.00 95.81 87 LEU A N 1
ATOM 680 C CA . LEU A 1 87 ? 1.058 7.969 3.703 1.00 95.81 87 LEU A CA 1
ATOM 681 C C . LEU A 1 87 ? 2.113 8.926 3.127 1.00 95.81 87 LEU A C 1
ATOM 683 O O . LEU A 1 87 ? 1.980 10.143 3.242 1.00 95.81 87 LEU A O 1
ATOM 687 N N . ILE A 1 88 ? 3.159 8.379 2.503 1.00 95.00 88 ILE A N 1
ATOM 688 C CA . ILE A 1 88 ? 4.158 9.157 1.736 1.00 95.00 88 ILE A CA 1
ATOM 689 C C . ILE A 1 88 ? 4.059 8.912 0.232 1.00 95.00 88 ILE A C 1
ATOM 691 O O . ILE A 1 88 ? 4.370 9.803 -0.551 1.00 95.00 88 ILE A O 1
ATOM 695 N N . TYR A 1 89 ? 3.567 7.742 -0.181 1.00 96.19 89 TYR A N 1
ATOM 696 C CA . TYR A 1 89 ? 3.158 7.473 -1.556 1.00 96.19 89 TYR A CA 1
ATOM 697 C C . TYR A 1 89 ? 2.162 6.312 -1.606 1.00 96.19 89 TYR A C 1
ATOM 699 O O . TYR A 1 89 ? 2.152 5.445 -0.729 1.00 96.19 89 TYR A O 1
ATOM 707 N N . VAL A 1 90 ? 1.378 6.275 -2.682 1.00 98.06 90 VAL A N 1
ATOM 708 C CA . VAL A 1 90 ? 0.569 5.123 -3.098 1.00 98.06 90 VAL A CA 1
ATOM 709 C C . VAL A 1 90 ? 0.773 4.973 -4.601 1.00 98.06 90 VAL A C 1
ATOM 711 O O . VAL A 1 90 ? 0.409 5.871 -5.365 1.00 98.06 90 VAL A O 1
ATOM 714 N N . VAL A 1 91 ? 1.380 3.869 -5.030 1.00 98.06 91 VAL A N 1
ATOM 715 C CA . VAL A 1 91 ? 1.720 3.642 -6.441 1.00 98.06 91 VAL A CA 1
ATOM 716 C C . VAL A 1 91 ? 1.199 2.299 -6.932 1.00 98.06 91 VAL A C 1
ATOM 718 O O . VAL A 1 91 ? 1.289 1.293 -6.231 1.00 98.06 91 VAL A O 1
AT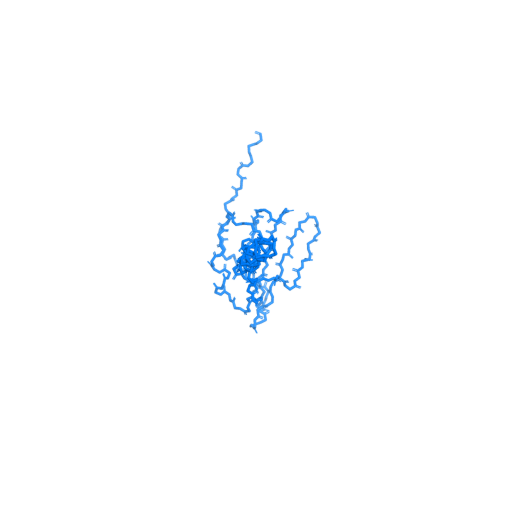OM 721 N N . HIS A 1 92 ? 0.679 2.290 -8.155 1.00 98.56 92 HIS A N 1
ATOM 722 C CA . HIS A 1 92 ? 0.361 1.101 -8.933 1.00 98.56 92 HIS A CA 1
ATOM 723 C C . HIS A 1 92 ? 1.575 0.749 -9.790 1.00 98.56 92 HIS A C 1
ATOM 725 O O . HIS A 1 92 ? 1.951 1.510 -10.678 1.00 98.56 92 HIS A O 1
ATOM 731 N N . VAL A 1 93 ? 2.214 -0.376 -9.494 1.00 98.44 93 VAL A N 1
ATOM 732 C CA . VAL A 1 93 ? 3.320 -0.926 -10.278 1.00 98.44 93 VAL A CA 1
ATOM 733 C C . VAL A 1 93 ? 2.738 -1.930 -11.260 1.00 98.44 93 VAL A C 1
ATOM 735 O O . VAL A 1 93 ? 2.272 -2.995 -10.861 1.00 98.44 93 VAL A O 1
ATOM 738 N N . LEU A 1 94 ? 2.747 -1.582 -12.539 1.00 98.00 94 LEU A N 1
ATOM 739 C CA . LEU A 1 94 ? 2.262 -2.427 -13.622 1.00 98.00 94 LEU A CA 1
ATOM 740 C C . LEU A 1 94 ? 3.144 -3.678 -13.794 1.00 98.00 94 LEU A C 1
ATOM 742 O O . LEU A 1 94 ? 4.295 -3.687 -13.353 1.00 98.00 94 LEU A O 1
ATOM 746 N N . PRO A 1 95 ? 2.662 -4.732 -14.484 1.00 97.88 95 PRO A N 1
ATOM 747 C CA . PRO A 1 95 ? 3.437 -5.963 -14.672 1.00 97.88 95 PRO A CA 1
ATOM 748 C C . PRO A 1 95 ? 4.766 -5.764 -15.423 1.00 97.88 95 PRO A C 1
ATOM 750 O O . PRO A 1 95 ? 5.667 -6.587 -15.304 1.00 97.88 95 PRO A O 1
ATOM 753 N N . ASN A 1 96 ? 4.898 -4.675 -16.189 1.00 97.25 96 ASN A N 1
ATOM 754 C CA . ASN A 1 96 ? 6.133 -4.277 -16.872 1.00 97.25 96 ASN A CA 1
ATOM 755 C C . ASN A 1 96 ? 7.129 -3.527 -15.957 1.00 97.25 96 ASN A C 1
ATOM 757 O O . ASN A 1 96 ? 8.189 -3.121 -16.424 1.00 97.25 96 ASN A O 1
ATOM 761 N N . GLY A 1 97 ? 6.790 -3.313 -14.682 1.00 96.94 97 GLY A N 1
ATOM 762 C CA . GLY A 1 97 ? 7.601 -2.586 -13.704 1.00 96.94 97 GLY A CA 1
ATOM 763 C C . GLY A 1 97 ? 7.382 -1.069 -13.672 1.00 96.94 97 GLY A C 1
ATOM 764 O O . GLY A 1 97 ? 7.930 -0.406 -12.792 1.00 96.94 97 GLY A O 1
ATOM 765 N N . GLU A 1 98 ? 6.578 -0.504 -14.577 1.00 97.94 98 GLU A N 1
ATOM 766 C CA . GLU A 1 98 ? 6.248 0.925 -14.579 1.00 97.94 98 GLU A CA 1
ATOM 767 C C . GLU A 1 98 ? 5.400 1.283 -13.348 1.00 97.94 98 GLU A C 1
ATOM 769 O O . GLU A 1 98 ? 4.383 0.644 -13.082 1.00 97.94 98 GLU A O 1
ATOM 774 N N . ALA A 1 99 ? 5.791 2.323 -12.607 1.00 97.50 99 ALA A N 1
ATOM 775 C CA . ALA A 1 99 ? 5.069 2.789 -11.426 1.00 97.50 99 ALA A CA 1
ATOM 776 C C . ALA A 1 99 ? 4.262 4.060 -11.725 1.00 97.50 99 ALA A C 1
ATOM 778 O O . ALA A 1 99 ? 4.804 5.053 -12.208 1.00 97.50 99 ALA A O 1
ATOM 779 N N . ARG A 1 100 ? 2.972 4.049 -11.378 1.00 97.31 100 ARG A N 1
ATOM 780 C CA . ARG A 1 100 ? 2.048 5.179 -11.538 1.00 97.31 100 ARG A CA 1
ATOM 781 C C . ARG A 1 100 ? 1.446 5.567 -10.198 1.00 97.31 100 ARG A C 1
ATOM 783 O O . ARG A 1 100 ? 0.909 4.719 -9.490 1.00 97.31 100 ARG A O 1
ATOM 790 N N . SER A 1 101 ? 1.504 6.845 -9.844 1.00 96.75 101 SER A N 1
ATOM 791 C CA . SER A 1 101 ? 0.874 7.338 -8.616 1.00 96.75 101 SER A CA 1
ATOM 792 C C . SER A 1 101 ? -0.645 7.188 -8.683 1.00 96.75 101 SER A C 1
ATOM 794 O O . SER A 1 101 ? -1.267 7.617 -9.652 1.00 96.75 101 SER A O 1
ATOM 796 N N . ILE A 1 102 ? -1.241 6.605 -7.641 1.00 96.12 102 ILE A N 1
ATOM 797 C CA . ILE A 1 102 ? -2.703 6.493 -7.503 1.00 96.12 102 ILE A CA 1
ATOM 798 C C . ILE A 1 102 ? -3.278 7.801 -6.954 1.00 96.12 102 ILE A C 1
ATOM 800 O O . ILE A 1 102 ? -4.342 8.241 -7.382 1.00 96.12 102 ILE A O 1
ATOM 804 N N . ILE A 1 103 ? -2.552 8.442 -6.035 1.00 92.81 103 ILE A N 1
ATOM 805 C CA . ILE A 1 103 ? -2.943 9.712 -5.422 1.00 92.81 103 ILE A CA 1
ATOM 806 C C . ILE A 1 103 ? -1.790 10.707 -5.431 1.00 92.81 103 ILE A C 1
ATOM 808 O O . ILE A 1 103 ? -0.614 10.333 -5.408 1.00 92.81 103 ILE A O 1
ATOM 812 N N . LYS A 1 104 ? -2.135 11.994 -5.407 1.00 91.50 104 LYS A N 1
ATOM 813 C CA . LYS A 1 104 ? -1.179 13.074 -5.173 1.00 91.50 104 LYS A CA 1
ATOM 814 C C . LYS A 1 104 ? -1.120 13.362 -3.678 1.00 91.50 104 LYS A C 1
ATOM 816 O O . LYS A 1 104 ? -2.078 13.885 -3.116 1.00 91.50 104 LYS A O 1
ATOM 821 N N . ILE A 1 105 ? 0.003 13.040 -3.044 1.00 87.25 105 ILE A N 1
ATOM 822 C CA . ILE A 1 105 ? 0.240 13.386 -1.641 1.00 87.25 105 ILE A CA 1
ATOM 823 C C . ILE A 1 105 ? 0.954 14.740 -1.609 1.00 87.25 105 ILE A C 1
ATOM 825 O O . ILE A 1 105 ? 2.012 14.871 -2.225 1.00 87.25 105 ILE A O 1
ATOM 829 N N . PRO A 1 106 ? 0.374 15.775 -0.974 1.00 82.81 106 PRO A N 1
ATOM 830 C CA . PRO A 1 106 ? 1.018 17.076 -0.891 1.00 82.81 106 PRO A CA 1
ATOM 831 C C . PRO A 1 106 ? 2.309 16.977 -0.077 1.00 82.81 106 PRO A C 1
ATOM 833 O O . PRO A 1 106 ? 2.336 16.377 0.999 1.00 82.81 106 PRO A O 1
ATOM 836 N N . GLU A 1 107 ? 3.378 17.593 -0.580 1.00 76.62 107 GLU A N 1
ATOM 837 C CA . GLU A 1 107 ? 4.627 17.699 0.166 1.00 76.62 107 GLU A CA 1
ATOM 838 C C . GLU A 1 107 ? 4.402 18.506 1.444 1.00 76.62 107 GLU A C 1
ATOM 840 O O . GLU A 1 107 ? 3.804 19.589 1.440 1.00 76.62 107 GLU A O 1
ATOM 845 N N . ARG A 1 108 ? 4.899 17.984 2.566 1.00 68.62 108 ARG A N 1
ATOM 846 C CA . ARG A 1 108 ? 4.895 18.735 3.813 1.00 68.62 108 ARG A CA 1
ATOM 847 C C . ARG A 1 108 ? 5.929 19.850 3.681 1.00 68.62 108 ARG A C 1
ATOM 849 O O . ARG A 1 108 ? 7.122 19.581 3.585 1.00 68.62 108 ARG A O 1
ATOM 856 N N . LYS A 1 109 ? 5.480 21.106 3.729 1.00 63.53 109 LYS A N 1
ATOM 857 C CA . LYS A 1 109 ? 6.366 22.226 4.061 1.00 63.53 109 LYS A CA 1
ATOM 858 C C . LYS A 1 109 ? 6.757 22.055 5.523 1.00 63.53 109 LYS A C 1
ATOM 860 O O . LYS A 1 109 ? 6.024 22.499 6.408 1.00 63.53 109 LYS A O 1
ATOM 865 N N . ASP A 1 110 ? 7.847 21.346 5.789 1.00 66.00 110 ASP A N 1
ATOM 866 C CA . ASP A 1 110 ? 8.411 21.344 7.131 1.00 66.00 110 ASP A CA 1
ATOM 867 C C . ASP A 1 110 ? 8.787 22.786 7.476 1.00 66.00 110 ASP A C 1
ATOM 869 O O . ASP A 1 110 ? 9.597 23.423 6.799 1.00 66.00 110 ASP A O 1
ATOM 873 N N . LYS A 1 111 ? 8.120 23.329 8.500 1.00 56.25 111 LYS A N 1
ATOM 874 C CA . LYS A 1 111 ? 8.540 24.569 9.144 1.00 56.25 111 LYS A CA 1
ATOM 875 C C . LYS A 1 111 ? 9.849 24.240 9.857 1.00 56.25 111 LYS A C 1
ATOM 877 O O . LYS A 1 111 ? 9.816 23.632 10.924 1.00 56.25 111 LYS A O 1
ATOM 882 N N . ARG A 1 112 ? 10.963 24.539 9.187 1.00 48.75 112 ARG A N 1
ATOM 883 C CA . ARG A 1 112 ? 12.268 24.681 9.836 1.00 48.75 112 ARG A CA 1
ATOM 884 C C . ARG A 1 112 ? 12.201 25.774 10.893 1.00 48.75 112 ARG A C 1
ATOM 886 O O . ARG A 1 112 ? 11.455 26.753 10.658 1.00 48.75 112 ARG A O 1
#

Secondary structure (DSSP, 8-state):
--SHHHHHHHHHHHHHHHHHHTTS--PPPPP-SGGGGGG--TT--HHHHHHHH---SEE--SSSEEEEEE-TTS-EEEEEESSSSS-SEEEEE-TTS-EEESS-PPPP----

pLDDT: mean 84.1, std 19.93, range [45.75, 98.75]

Foldseek 3Di:
DPVVVVVVVVVVVVVVVVVVVVPPLDQDPAAQDCVLVLPDD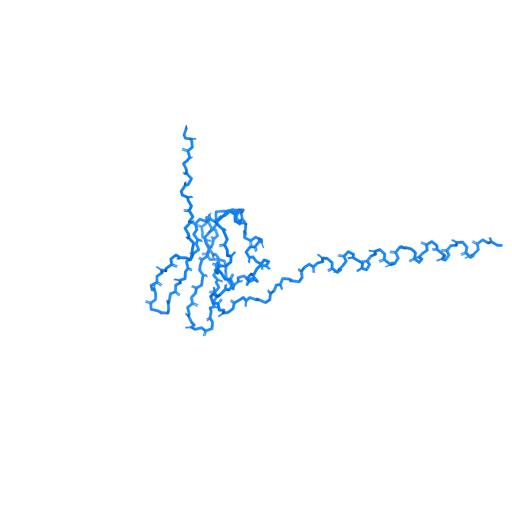QQAFLVVSRSRGNAAPDFDDDQWTWGWHQHPQRWIWIWIGNPSRGTPFTWIQHNVRDTDGSDDHDDDPPPD